Protein AF-A0A2A4PG54-F1 (afdb_monomer_lite)

Foldseek 3Di:
DLPVVLLVVLVVLCVPQPVCSLVVLVVQLVVCVVVVNPVSNVSSVSNNVNNVVCSVVVVD

Sequence (60 aa):
MLKLEIDRAADRLIKVHGPKAVTHAAQKVDFALKKGNTADHIFWMRIASKVKSELPGRAS

pLDDT: mean 88.9, std 9.65, range [49.56, 95.38]

Structure (mmCIF, N/CA/C/O backbone):
data_AF-A0A2A4PG54-F1
#
_entry.id   AF-A0A2A4PG54-F1
#
loop_
_atom_site.group_PDB
_atom_site.id
_atom_site.type_symbol
_atom_site.label_atom_id
_atom_site.label_alt_id
_atom_site.label_comp_id
_atom_site.label_asym_id
_atom_site.label_entity_id
_atom_site.label_seq_id
_atom_site.pdbx_PDB_ins_code
_atom_site.Cartn_x
_atom_site.Cartn_y
_atom_site.Cartn_z
_atom_site.occupancy
_atom_site.B_iso_or_equiv
_atom_site.auth_seq_id
_atom_site.auth_comp_id
_atom_site.auth_asym_id
_atom_site.auth_atom_id
_atom_site.pdbx_PDB_model_num
ATOM 1 N N . MET A 1 1 ? -8.613 -0.143 -17.513 1.00 54.25 1 MET A N 1
ATOM 2 C CA . MET A 1 1 ? -8.509 -1.356 -16.668 1.00 54.25 1 MET A CA 1
ATOM 3 C C . MET A 1 1 ? -7.767 -1.116 -15.350 1.00 54.25 1 MET A C 1
ATOM 5 O O . MET A 1 1 ? -8.291 -1.527 -14.329 1.00 54.25 1 MET A O 1
ATOM 9 N N . LEU A 1 2 ? -6.657 -0.363 -15.317 1.00 71.88 2 LEU A N 1
ATOM 10 C CA . LEU A 1 2 ? -5.832 -0.164 -14.105 1.00 71.88 2 LEU A CA 1
ATOM 11 C C . LEU A 1 2 ? -6.534 0.368 -12.834 1.00 71.88 2 LEU A C 1
ATOM 13 O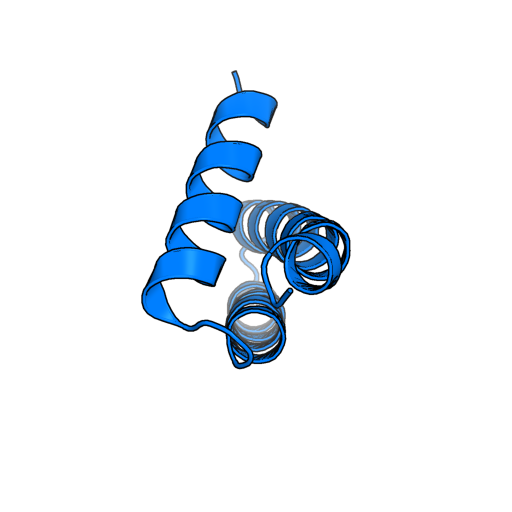 O . LEU A 1 2 ? -6.093 0.053 -11.736 1.00 71.88 2 LEU A O 1
ATOM 17 N N . LYS A 1 3 ? -7.593 1.186 -12.933 1.00 78.25 3 LYS A N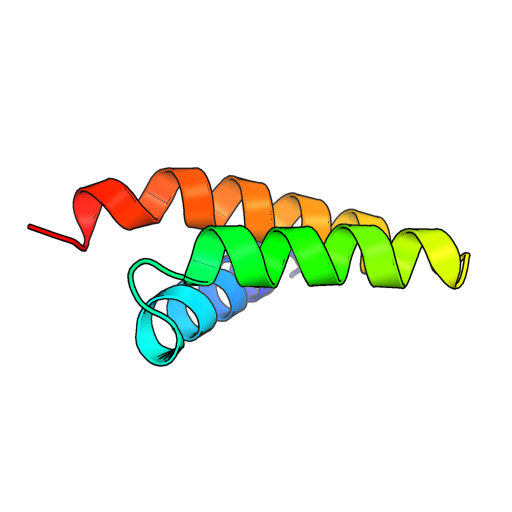 1
ATOM 18 C CA . LYS A 1 3 ? -8.214 1.809 -11.743 1.00 78.25 3 LYS A CA 1
ATOM 19 C C . LYS A 1 3 ? -8.907 0.781 -10.836 1.00 78.25 3 LYS A C 1
ATOM 21 O O . LYS A 1 3 ? -8.647 0.762 -9.640 1.00 78.25 3 LYS A O 1
ATOM 26 N N . LEU A 1 4 ? -9.693 -0.122 -11.428 1.00 86.81 4 LEU A N 1
ATOM 27 C CA . LEU A 1 4 ? -10.424 -1.164 -10.699 1.00 86.81 4 LEU A CA 1
ATOM 28 C C . LEU A 1 4 ? -9.475 -2.131 -9.971 1.00 86.81 4 LEU A C 1
ATOM 30 O O . LEU A 1 4 ? -9.788 -2.617 -8.888 1.00 86.81 4 LEU A O 1
ATOM 34 N N . GLU A 1 5 ? -8.314 -2.413 -10.563 1.00 87.31 5 GLU A N 1
ATOM 35 C CA . GLU A 1 5 ? -7.308 -3.290 -9.961 1.00 87.31 5 GLU A CA 1
ATOM 36 C C . GLU A 1 5 ? -6.621 -2.639 -8.762 1.00 87.31 5 GLU A C 1
ATOM 38 O O . GLU A 1 5 ? -6.455 -3.297 -7.739 1.00 87.31 5 GLU A O 1
ATOM 43 N N . ILE A 1 6 ? -6.298 -1.343 -8.845 1.00 90.31 6 ILE A N 1
ATOM 44 C CA . ILE A 1 6 ? -5.768 -0.578 -7.706 1.00 90.31 6 ILE A CA 1
ATOM 45 C C . ILE A 1 6 ? -6.790 -0.532 -6.567 1.00 90.31 6 ILE A C 1
ATOM 47 O O . ILE A 1 6 ? -6.419 -0.767 -5.419 1.00 90.31 6 ILE A O 1
ATOM 51 N N . ASP A 1 7 ? -8.066 -0.275 -6.875 1.00 90.25 7 ASP A N 1
ATOM 52 C CA . ASP A 1 7 ? -9.138 -0.239 -5.873 1.00 90.25 7 ASP A CA 1
ATOM 53 C C . ASP A 1 7 ? -9.301 -1.603 -5.182 1.00 90.25 7 ASP A C 1
ATOM 55 O O . ASP A 1 7 ? -9.287 -1.685 -3.955 1.00 90.25 7 ASP A O 1
ATOM 59 N N . ARG A 1 8 ? -9.363 -2.701 -5.950 1.00 91.56 8 ARG A N 1
ATOM 60 C CA . ARG A 1 8 ? -9.453 -4.065 -5.396 1.00 91.56 8 ARG A CA 1
ATOM 61 C C . ARG A 1 8 ? -8.217 -4.459 -4.593 1.00 91.56 8 ARG A C 1
ATOM 63 O O . ARG A 1 8 ? -8.340 -5.132 -3.571 1.00 91.56 8 ARG A O 1
ATOM 70 N N . ALA A 1 9 ? -7.029 -4.079 -5.058 1.00 91.62 9 ALA A N 1
ATOM 71 C CA . ALA A 1 9 ? -5.788 -4.369 -4.359 1.00 91.62 9 ALA A CA 1
ATOM 72 C C . ALA A 1 9 ? -5.723 -3.611 -3.030 1.00 91.62 9 ALA A C 1
ATOM 74 O O . ALA A 1 9 ? -5.428 -4.230 -2.012 1.00 91.62 9 ALA A O 1
ATOM 75 N N . ALA A 1 10 ? -6.058 -2.317 -3.021 1.00 91.81 10 ALA A N 1
ATOM 76 C CA . ALA A 1 10 ? -6.123 -1.504 -1.810 1.00 91.81 10 ALA A CA 1
ATOM 77 C C . ALA A 1 10 ? -7.158 -2.043 -0.812 1.00 91.81 10 ALA A C 1
ATOM 79 O O . ALA A 1 10 ? -6.834 -2.211 0.362 1.00 91.81 10 ALA A O 1
ATOM 80 N N . ASP A 1 11 ? -8.357 -2.395 -1.286 1.00 92.75 11 ASP A N 1
ATOM 81 C CA . ASP A 1 11 ? -9.417 -3.008 -0.482 1.00 92.75 11 ASP A CA 1
ATOM 82 C C . ASP A 1 11 ? -8.942 -4.299 0.196 1.00 92.75 11 ASP A C 1
ATOM 84 O O . ASP A 1 11 ? -9.010 -4.436 1.421 1.00 92.75 11 ASP A O 1
ATOM 88 N N . ARG A 1 12 ? -8.359 -5.217 -0.587 1.00 93.06 12 ARG A N 1
ATOM 89 C CA . ARG A 1 12 ? -7.806 -6.471 -0.065 1.00 93.06 12 ARG A CA 1
ATOM 90 C C . ARG A 1 12 ? -6.692 -6.207 0.945 1.00 93.06 12 ARG A C 1
ATOM 92 O O . ARG A 1 12 ? -6.618 -6.900 1.957 1.00 93.06 12 ARG A O 1
ATOM 99 N N . LEU A 1 13 ? -5.840 -5.215 0.697 1.00 92.88 13 LEU A N 1
ATOM 100 C CA . LEU A 1 13 ? -4.732 -4.879 1.587 1.00 92.88 13 LEU A CA 1
ATOM 101 C C . LEU A 1 13 ? -5.231 -4.344 2.932 1.00 92.88 13 LEU A C 1
ATOM 103 O O . LEU A 1 13 ? -4.740 -4.777 3.973 1.00 92.88 13 LEU A O 1
ATOM 107 N N . ILE A 1 14 ? -6.238 -3.466 2.913 1.00 92.75 14 ILE A N 1
ATOM 108 C CA . ILE A 1 14 ? -6.912 -2.970 4.119 1.00 92.75 14 ILE A CA 1
ATOM 109 C C . ILE A 1 14 ? -7.587 -4.124 4.859 1.00 92.75 14 ILE A C 1
ATOM 111 O O . ILE A 1 14 ? -7.424 -4.247 6.067 1.00 92.75 14 ILE A O 1
ATOM 115 N N . LYS A 1 15 ? -8.290 -5.012 4.152 1.00 91.62 15 LYS A N 1
ATOM 116 C CA . LYS A 1 15 ? -8.982 -6.151 4.768 1.00 91.62 15 LYS A CA 1
ATOM 117 C C . LYS A 1 15 ? -8.026 -7.133 5.454 1.00 91.62 15 LYS A C 1
ATOM 119 O O . LYS A 1 15 ? -8.357 -7.661 6.508 1.00 91.62 15 LYS A O 1
ATOM 124 N N . VAL A 1 16 ? -6.862 -7.397 4.858 1.00 93.25 16 VAL A N 1
ATOM 125 C CA . VAL A 1 16 ? -5.888 -8.375 5.378 1.00 93.25 16 VAL A CA 1
ATOM 126 C C . VAL A 1 16 ? -5.000 -7.777 6.469 1.00 93.25 16 VAL A C 1
ATOM 128 O O . VAL A 1 16 ? -4.724 -8.438 7.466 1.00 93.25 16 VAL A O 1
ATOM 131 N N . HIS A 1 17 ? -4.528 -6.542 6.287 1.00 90.94 17 HIS A N 1
ATOM 132 C CA . HIS A 1 17 ? -3.527 -5.937 7.171 1.00 90.94 17 HIS A CA 1
ATOM 133 C C . HIS A 1 17 ? -4.097 -4.877 8.119 1.00 90.94 17 HIS A C 1
ATOM 135 O O . HIS A 1 17 ? -3.383 -4.434 9.024 1.00 90.94 17 HIS A O 1
ATOM 141 N N . GLY A 1 18 ? -5.354 -4.464 7.933 1.00 89.00 18 GLY A N 1
ATOM 142 C CA . GLY A 1 18 ? -6.024 -3.466 8.761 1.00 89.00 18 GLY A CA 1
ATOM 143 C C . GLY A 1 18 ? -5.173 -2.198 8.903 1.00 89.00 18 GLY A C 1
ATOM 144 O O . GLY A 1 18 ? -4.659 -1.694 7.901 1.00 89.00 18 GLY A O 1
ATOM 145 N N . PRO A 1 19 ? -4.920 -1.718 10.134 1.00 87.75 19 PRO A N 1
ATOM 146 C CA . PRO A 1 19 ? -4.088 -0.538 10.382 1.00 87.75 19 PRO A CA 1
ATOM 147 C C . PRO A 1 19 ? -2.672 -0.612 9.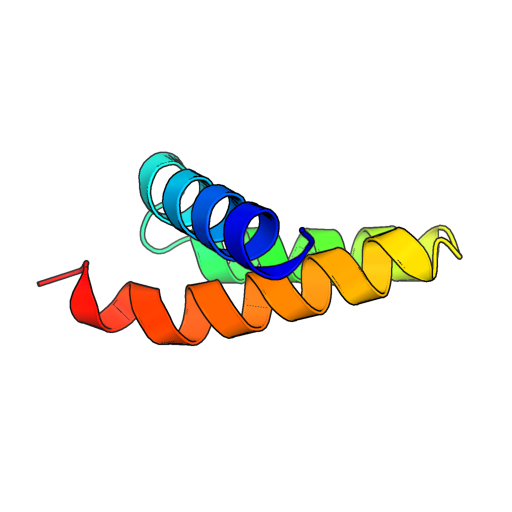789 1.00 87.75 19 PRO A C 1
ATOM 149 O O . PRO A 1 19 ? -2.082 0.412 9.451 1.00 87.75 19 PRO A O 1
ATOM 152 N N . LYS A 1 20 ? -2.115 -1.820 9.621 1.00 91.56 20 LYS A N 1
ATOM 153 C CA . LYS A 1 20 ? -0.764 -2.033 9.071 1.00 91.56 20 LYS A CA 1
ATOM 154 C C . LYS A 1 20 ? -0.722 -1.981 7.541 1.00 91.56 20 LYS A C 1
ATOM 156 O O . LYS A 1 20 ? 0.363 -2.064 6.964 1.00 91.56 20 LYS A O 1
ATOM 161 N N . ALA A 1 21 ? -1.867 -1.838 6.871 1.00 92.50 21 ALA A N 1
ATOM 162 C CA . ALA A 1 21 ? -1.954 -1.828 5.415 1.00 92.50 21 ALA A CA 1
ATOM 163 C C . ALA A 1 21 ? -1.114 -0.707 4.781 1.00 92.50 21 ALA 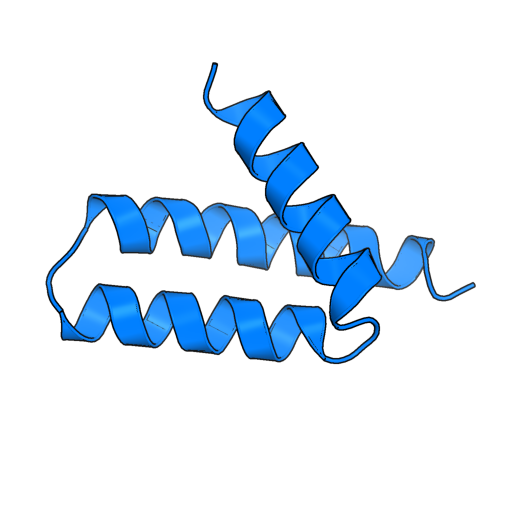A C 1
ATOM 165 O O . ALA A 1 21 ? -0.422 -0.937 3.791 1.00 92.50 21 ALA A O 1
ATOM 166 N N . VAL A 1 22 ? -1.105 0.485 5.388 1.00 91.69 22 VAL A N 1
ATOM 167 C CA . VAL A 1 22 ? -0.307 1.626 4.905 1.00 91.69 22 VAL A CA 1
ATOM 168 C C . VAL A 1 22 ? 1.186 1.300 4.944 1.00 91.69 22 VAL A C 1
ATOM 170 O O . VAL A 1 22 ? 1.887 1.488 3.951 1.00 91.69 22 VAL A O 1
ATOM 173 N N . THR A 1 23 ? 1.668 0.755 6.064 1.00 93.38 23 THR A N 1
ATOM 174 C CA . THR A 1 23 ? 3.075 0.364 6.225 1.00 93.38 23 THR A CA 1
ATOM 175 C C . THR A 1 23 ? 3.463 -0.751 5.255 1.00 93.38 23 THR A C 1
ATOM 177 O O . THR A 1 23 ? 4.535 -0.691 4.661 1.00 93.38 23 THR A O 1
ATOM 180 N N . HIS A 1 24 ? 2.590 -1.741 5.042 1.00 94.31 24 HIS A N 1
ATOM 181 C CA . HIS A 1 24 ? 2.859 -2.833 4.106 1.00 94.31 24 HIS A CA 1
ATOM 182 C C . HIS A 1 24 ? 2.942 -2.340 2.654 1.00 94.31 24 HIS A C 1
ATOM 184 O O . HIS A 1 24 ? 3.866 -2.709 1.931 1.00 94.31 24 HIS A O 1
ATOM 190 N N . ALA A 1 25 ? 2.018 -1.470 2.231 1.00 93.94 25 ALA A N 1
ATOM 191 C CA . ALA A 1 25 ? 2.055 -0.883 0.895 1.00 93.94 25 ALA A CA 1
ATOM 192 C C . ALA A 1 25 ? 3.323 -0.038 0.684 1.00 93.94 25 ALA A C 1
ATOM 194 O O . ALA A 1 25 ? 3.973 -0.180 -0.348 1.00 93.94 25 ALA A O 1
ATOM 195 N N . ALA A 1 26 ? 3.728 0.763 1.677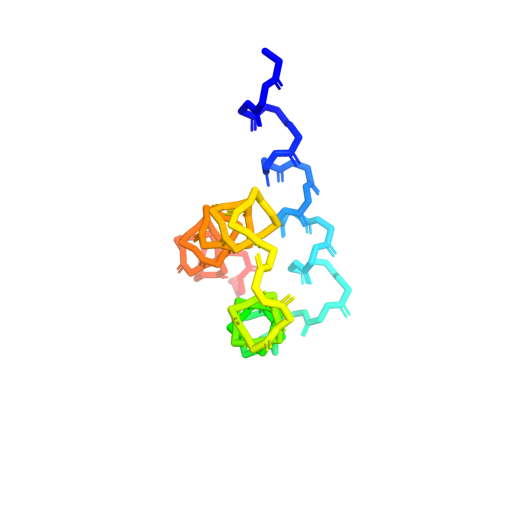 1.00 94.06 26 ALA A N 1
ATOM 196 C CA . ALA A 1 26 ? 4.974 1.531 1.625 1.00 94.06 26 ALA A CA 1
ATOM 197 C C . ALA A 1 26 ? 6.211 0.624 1.477 1.00 94.06 26 ALA A C 1
ATOM 199 O O . ALA A 1 26 ? 7.030 0.839 0.592 1.00 94.06 26 ALA A O 1
ATOM 200 N N . GLN A 1 27 ? 6.296 -0.467 2.245 1.00 95.38 27 GLN A N 1
ATOM 201 C CA . GLN A 1 27 ? 7.393 -1.434 2.108 1.00 95.38 27 GLN A CA 1
ATOM 202 C C . GLN A 1 27 ? 7.480 -2.048 0.703 1.00 95.38 27 GLN A C 1
ATOM 204 O O . GLN A 1 27 ? 8.576 -2.322 0.211 1.00 95.38 27 GLN A O 1
ATOM 209 N N . LYS A 1 28 ? 6.338 -2.275 0.043 1.00 95.06 28 LYS A N 1
ATOM 210 C CA . LYS A 1 28 ? 6.309 -2.786 -1.332 1.00 95.06 28 LYS A CA 1
ATOM 211 C C . LYS A 1 28 ? 6.760 -1.743 -2.354 1.00 95.06 28 LYS A C 1
ATOM 213 O O . LYS A 1 28 ? 7.483 -2.113 -3.275 1.00 95.06 28 LYS A O 1
ATOM 218 N N . VAL A 1 29 ? 6.417 -0.466 -2.153 1.00 95.12 29 VAL A N 1
ATOM 219 C CA . VAL A 1 29 ? 6.952 0.660 -2.943 1.00 95.12 29 VAL A CA 1
ATOM 220 C C . VAL A 1 29 ? 8.481 0.661 -2.885 1.00 95.12 29 VAL A C 1
ATOM 222 O O . VAL A 1 29 ? 9.131 0.579 -3.927 1.00 95.12 29 VAL A O 1
ATOM 225 N N . ASP A 1 30 ? 9.055 0.658 -1.679 1.00 94.56 30 ASP A N 1
ATOM 226 C CA . ASP A 1 30 ? 10.508 0.634 -1.470 1.00 94.56 30 ASP A CA 1
ATOM 227 C C . ASP A 1 30 ? 11.176 -0.598 -2.094 1.00 94.56 30 ASP A C 1
ATOM 229 O O . ASP A 1 30 ? 12.248 -0.513 -2.696 1.00 94.56 30 ASP A O 1
ATOM 233 N N . PHE A 1 31 ? 10.548 -1.767 -1.968 1.00 94.31 31 PHE A N 1
ATOM 234 C CA . PHE A 1 31 ? 11.072 -3.006 -2.534 1.00 94.31 31 PHE A CA 1
ATOM 235 C C . PHE A 1 31 ? 11.090 -2.988 -4.068 1.00 94.31 31 PHE A C 1
ATOM 237 O O . PHE A 1 31 ? 12.079 -3.402 -4.677 1.00 94.31 31 PHE A O 1
ATOM 244 N N . ALA A 1 32 ? 10.019 -2.497 -4.694 1.00 93.69 32 ALA A N 1
ATOM 245 C CA . ALA A 1 32 ? 9.930 -2.371 -6.144 1.00 93.69 32 ALA A CA 1
ATOM 246 C C . ALA A 1 32 ? 10.953 -1.365 -6.690 1.00 93.69 32 ALA A C 1
ATOM 248 O O . ALA A 1 32 ? 11.608 -1.641 -7.698 1.00 93.69 32 ALA A O 1
ATOM 249 N N . LEU A 1 33 ? 11.155 -0.251 -5.975 1.00 92.88 33 LEU A N 1
ATOM 250 C CA . LEU A 1 33 ? 12.180 0.738 -6.294 1.00 92.88 33 LEU A CA 1
ATOM 251 C C . LEU A 1 33 ? 13.588 0.127 -6.243 1.00 92.88 33 LEU A C 1
ATOM 253 O O . LEU A 1 33 ? 14.343 0.250 -7.204 1.00 92.88 33 LEU A O 1
ATOM 257 N N . LYS A 1 34 ? 13.924 -0.598 -5.167 1.00 94.50 34 LYS A N 1
ATOM 258 C CA . LYS A 1 34 ? 15.233 -1.265 -5.014 1.00 94.50 34 LYS A CA 1
ATOM 259 C C . LYS A 1 34 ? 15.508 -2.312 -6.091 1.00 94.50 34 LYS A C 1
ATOM 261 O O . LYS A 1 34 ? 16.658 -2.518 -6.461 1.00 94.50 34 LYS A O 1
ATOM 266 N N . LYS A 1 35 ? 14.466 -2.973 -6.597 1.00 93.00 35 LYS A N 1
ATOM 267 C CA . LYS A 1 35 ? 14.577 -3.936 -7.700 1.00 93.00 35 LYS A CA 1
ATOM 268 C C . LYS A 1 35 ? 14.684 -3.288 -9.083 1.00 93.00 35 LYS A C 1
ATOM 270 O O . LYS A 1 35 ? 14.837 -4.014 -10.060 1.00 93.00 35 LYS A O 1
ATOM 275 N N . GLY A 1 36 ? 14.562 -1.963 -9.184 1.00 92.75 36 GLY A N 1
ATOM 276 C CA . GLY A 1 36 ? 14.515 -1.260 -10.466 1.00 92.75 36 GLY A CA 1
ATOM 277 C C . GLY A 1 36 ? 13.250 -1.557 -11.278 1.00 92.75 36 GLY A C 1
ATOM 278 O O . GLY A 1 36 ? 13.228 -1.318 -12.481 1.00 92.75 36 GLY A O 1
ATOM 279 N N . ASN A 1 37 ? 12.190 -2.085 -10.652 1.00 94.31 37 ASN A N 1
ATOM 280 C CA . ASN A 1 37 ? 10.942 -2.382 -11.347 1.00 94.31 37 ASN A CA 1
ATOM 281 C C . ASN A 1 37 ? 10.011 -1.166 -11.303 1.00 94.31 37 ASN A C 1
ATOM 283 O O . ASN A 1 37 ? 9.188 -1.015 -10.399 1.00 94.31 37 ASN A O 1
ATOM 287 N N . THR A 1 38 ? 10.146 -0.289 -12.297 1.00 92.25 38 THR A N 1
ATOM 288 C CA . THR A 1 38 ? 9.403 0.976 -12.381 1.00 92.25 38 THR A CA 1
ATOM 289 C C . THR A 1 38 ? 7.889 0.776 -12.477 1.00 92.25 38 THR A C 1
ATOM 291 O O . THR A 1 38 ? 7.137 1.543 -11.879 1.00 92.25 38 THR A O 1
ATOM 294 N N . ALA A 1 39 ? 7.426 -0.254 -13.191 1.00 90.12 39 ALA A N 1
ATOM 295 C CA . ALA A 1 39 ? 5.998 -0.531 -13.334 1.00 90.12 39 ALA A CA 1
ATOM 296 C C . ALA A 1 39 ? 5.376 -0.943 -11.992 1.00 90.12 39 ALA A C 1
ATOM 298 O O . ALA A 1 39 ? 4.347 -0.397 -11.589 1.00 90.12 39 ALA A O 1
ATOM 299 N N . ASP A 1 40 ? 6.044 -1.846 -11.271 1.00 90.62 40 ASP A N 1
ATOM 300 C CA . ASP A 1 40 ? 5.603 -2.311 -9.954 1.00 90.62 40 ASP A CA 1
ATOM 301 C C . ASP A 1 40 ? 5.700 -1.185 -8.913 1.00 90.62 40 ASP A C 1
ATOM 303 O O . ASP A 1 40 ? 4.798 -1.001 -8.100 1.00 90.62 40 ASP A O 1
ATOM 307 N N . HIS A 1 41 ? 6.734 -0.344 -9.000 1.00 94.00 41 HIS A N 1
ATOM 308 C CA . HIS A 1 41 ? 6.882 0.836 -8.151 1.00 94.00 41 HIS A CA 1
ATOM 309 C C . HIS A 1 41 ? 5.702 1.806 -8.317 1.00 94.00 41 HIS A C 1
ATOM 311 O O . HIS A 1 41 ? 5.066 2.180 -7.331 1.00 94.00 41 HIS A O 1
ATOM 317 N N . ILE A 1 42 ? 5.343 2.158 -9.557 1.00 92.94 42 ILE A N 1
ATOM 318 C CA . ILE A 1 42 ? 4.194 3.032 -9.846 1.00 92.94 42 ILE A CA 1
ATOM 319 C C . ILE A 1 42 ? 2.881 2.384 -9.381 1.00 92.94 42 ILE A C 1
ATOM 321 O O . ILE A 1 42 ? 2.004 3.069 -8.845 1.00 92.94 42 ILE A O 1
ATOM 325 N N . PHE A 1 43 ? 2.739 1.072 -9.567 1.00 91.50 43 PHE A N 1
ATOM 326 C CA . PHE A 1 43 ? 1.572 0.318 -9.121 1.00 91.50 43 PHE A CA 1
ATOM 327 C C . PHE A 1 43 ? 1.409 0.380 -7.595 1.00 91.50 43 PHE A C 1
ATOM 329 O O . PHE A 1 43 ? 0.362 0.809 -7.101 1.00 91.50 43 PHE A O 1
ATOM 336 N N . TRP A 1 44 ? 2.463 0.061 -6.841 1.00 94.19 44 TRP A N 1
ATOM 337 C CA . TRP A 1 44 ? 2.449 0.119 -5.380 1.00 94.19 44 TRP A CA 1
ATOM 338 C C . TRP A 1 44 ? 2.295 1.539 -4.841 1.00 94.19 44 TRP A C 1
ATOM 340 O O . TRP A 1 44 ? 1.610 1.718 -3.836 1.00 94.19 44 TRP A O 1
ATOM 350 N N . MET A 1 45 ? 2.836 2.560 -5.517 1.00 94.75 45 MET A N 1
ATOM 351 C CA . MET A 1 45 ? 2.614 3.960 -5.133 1.00 94.75 45 MET A CA 1
ATOM 352 C C . MET A 1 45 ? 1.127 4.321 -5.189 1.00 94.75 45 MET A C 1
ATOM 354 O O . MET A 1 45 ? 0.595 4.945 -4.267 1.00 94.75 45 MET A O 1
ATOM 358 N N . ARG A 1 46 ? 0.434 3.900 -6.254 1.00 94.62 46 ARG A N 1
ATOM 359 C CA . ARG A 1 46 ? -1.008 4.130 -6.409 1.00 94.62 46 ARG A CA 1
ATOM 360 C C . ARG A 1 46 ? -1.817 3.383 -5.348 1.00 94.62 46 ARG A C 1
ATOM 362 O O . ARG A 1 46 ? -2.728 3.976 -4.773 1.00 94.62 46 ARG A O 1
ATOM 369 N N . ILE A 1 47 ? -1.454 2.136 -5.034 1.00 93.69 47 ILE A N 1
ATOM 370 C CA . ILE A 1 47 ? -2.080 1.374 -3.940 1.00 93.69 47 ILE A CA 1
ATOM 371 C C . ILE A 1 47 ? -1.853 2.067 -2.597 1.00 93.69 47 ILE A C 1
ATOM 373 O O . ILE A 1 47 ? -2.809 2.276 -1.861 1.00 93.69 47 ILE A O 1
ATOM 377 N N . ALA A 1 48 ? -0.620 2.458 -2.273 1.00 94.38 48 ALA A N 1
ATOM 378 C CA . ALA A 1 48 ? -0.293 3.095 -1.000 1.00 94.38 48 ALA A CA 1
ATOM 379 C C . ALA A 1 48 ? -1.081 4.398 -0.795 1.00 94.38 48 ALA A C 1
ATOM 381 O O . ALA A 1 48 ? -1.631 4.629 0.283 1.00 94.38 48 ALA A O 1
ATOM 382 N N . SER A 1 49 ? -1.197 5.214 -1.847 1.00 93.88 49 SER A N 1
ATOM 383 C CA . SER A 1 49 ? -2.015 6.431 -1.836 1.00 93.88 49 SER A CA 1
ATOM 384 C C . SER A 1 49 ? -3.494 6.120 -1.580 1.00 93.88 49 SER A C 1
ATOM 386 O O . SER A 1 49 ? -4.114 6.730 -0.707 1.00 93.88 49 SER A O 1
ATOM 388 N N . LYS A 1 50 ? -4.042 5.115 -2.273 1.00 92.56 50 LYS A N 1
ATOM 389 C CA . LYS A 1 50 ? -5.433 4.680 -2.115 1.00 92.56 50 LYS A CA 1
ATOM 390 C C . LYS A 1 50 ? -5.712 4.132 -0.711 1.00 92.56 50 LYS A C 1
ATOM 392 O O . LYS A 1 50 ? -6.676 4.549 -0.076 1.00 92.56 50 LYS A O 1
ATOM 397 N N . VAL A 1 51 ? -4.838 3.267 -0.194 1.00 92.19 51 VAL A N 1
ATOM 398 C CA . VAL A 1 51 ? -4.939 2.700 1.158 1.00 92.19 51 VAL A CA 1
ATOM 399 C C . VAL A 1 51 ? -4.913 3.806 2.210 1.00 92.19 51 VAL A C 1
ATOM 401 O O . VAL A 1 51 ? -5.759 3.816 3.096 1.00 92.19 51 VAL A O 1
ATOM 404 N N . LYS A 1 52 ? -4.001 4.778 2.087 1.00 91.19 52 LYS A N 1
ATOM 405 C CA . LYS A 1 52 ? -3.928 5.929 3.000 1.00 91.19 52 LYS A CA 1
ATOM 406 C C . LYS A 1 52 ? -5.214 6.766 2.996 1.00 91.19 52 LYS A C 1
ATOM 408 O O . LYS A 1 52 ? -5.584 7.293 4.039 1.00 91.19 52 LYS A O 1
ATOM 413 N N . SER A 1 53 ? -5.887 6.873 1.850 1.00 90.44 53 SER A N 1
ATOM 414 C CA . SER A 1 53 ? -7.158 7.594 1.726 1.00 90.44 53 SER A CA 1
ATOM 415 C C . SER A 1 53 ? -8.357 6.824 2.289 1.00 90.44 53 SER A C 1
ATOM 417 O O . SER A 1 53 ? -9.259 7.454 2.830 1.00 90.44 53 SER A O 1
ATOM 419 N N . GLU A 1 54 ? -8.411 5.498 2.137 1.00 88.56 54 GLU A N 1
ATOM 420 C CA . GLU A 1 54 ? -9.590 4.698 2.516 1.00 88.56 54 GLU A CA 1
ATOM 421 C C . GLU A 1 54 ? -9.524 4.108 3.926 1.00 88.56 54 GLU A C 1
ATOM 423 O O . GLU A 1 54 ? -10.567 3.871 4.531 1.00 88.56 54 GLU A O 1
ATOM 428 N N . LEU A 1 55 ? -8.323 3.876 4.464 1.00 85.06 55 LEU A N 1
ATOM 429 C CA . LEU A 1 55 ? -8.144 3.290 5.794 1.00 85.06 55 LEU A CA 1
ATOM 430 C C . LEU A 1 55 ? -8.907 4.051 6.902 1.00 85.06 55 LEU A C 1
ATOM 432 O O . LEU A 1 55 ? -9.579 3.384 7.688 1.00 85.06 55 LEU A O 1
ATOM 436 N N . PRO A 1 56 ? -8.877 5.400 6.977 1.00 80.12 56 PRO A N 1
ATOM 437 C CA . PRO A 1 56 ? -9.569 6.131 8.041 1.00 80.12 56 PRO A CA 1
ATOM 438 C C . PRO A 1 56 ? -11.089 5.935 8.015 1.00 80.12 56 PRO A C 1
ATOM 440 O O . PRO A 1 56 ? -11.704 5.832 9.068 1.00 80.12 56 PRO A O 1
ATOM 443 N N . GLY A 1 57 ? -11.690 5.827 6.824 1.00 74.94 57 GLY A N 1
ATOM 444 C CA . GLY A 1 57 ? -13.136 5.632 6.660 1.00 74.94 57 GLY A CA 1
ATOM 445 C C . GLY A 1 57 ? -13.614 4.195 6.892 1.00 74.94 57 GLY A C 1
ATOM 446 O O . GLY A 1 57 ? -14.814 3.952 6.890 1.00 74.94 57 GLY A O 1
ATOM 447 N N . ARG A 1 58 ? -12.693 3.240 7.065 1.00 68.62 58 ARG A N 1
ATOM 448 C CA . ARG A 1 58 ? -12.985 1.812 7.293 1.00 68.62 58 ARG A CA 1
ATOM 449 C C . ARG A 1 58 ? -12.587 1.325 8.686 1.00 68.62 58 ARG A C 1
ATOM 451 O O . ARG A 1 58 ? -12.845 0.174 9.019 1.00 68.62 58 ARG A O 1
ATOM 458 N N . ALA A 1 59 ? -11.905 2.168 9.457 1.00 58.84 59 ALA A N 1
ATOM 459 C CA . ALA A 1 59 ? -11.494 1.890 10.830 1.00 58.84 59 ALA A CA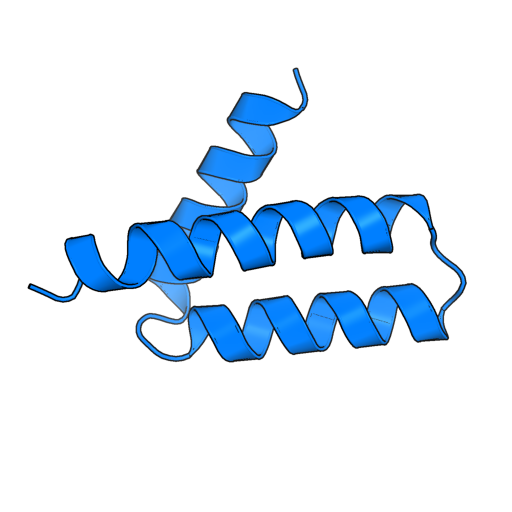 1
ATOM 460 C C . ALA A 1 59 ? -12.510 2.401 11.875 1.00 58.84 59 ALA A C 1
ATOM 462 O O . ALA A 1 59 ? -12.214 2.339 13.067 1.00 58.84 59 ALA A O 1
ATOM 463 N N . SER A 1 60 ? -13.661 2.929 11.431 1.00 49.56 60 SER A N 1
ATOM 464 C CA . SER A 1 60 ? -14.808 3.340 12.260 1.00 49.56 60 SER A CA 1
ATOM 465 C C . SER A 1 60 ? -15.891 2.272 12.291 1.00 49.56 60 SER A C 1
ATOM 467 O O . SER A 1 60 ? -16.088 1.623 11.239 1.00 49.56 60 SER A O 1
#

Radius of gyration: 11.12 Å; chains: 1; bounding box: 30×16×29 Å

Secondary structure (DSSP, 8-state):
-HHHHHHHHHHHHHHHHGGGHHHHHHHHHHHHHHTT-HHHHHHHHHHHHHHHHHHHHH--